Protein AF-A0A1F9WXI6-F1 (afdb_monomer_lite)

Foldseek 3Di:
DDDDDDDALVRLLVLLCVCVVPPDDLVVSCVVSVHDSVVNVVSNVCVCLCVSVHDHVDPVSVVVVVVVVVVVVVVVVVVVVVVVVVVVVVVVVVVVVVVVVVVVVVVVVVVVPPDD

pLDDT: mean 89.33, std 9.94, range [46.09, 98.62]

Secondary structure (DSSP, 8-state):
---PPP--HHHHHHHHHHHHSSSS-HHHHHHHTT--HHHHHHHHHHHHTTTTSS---SHHHHHHHHHHHHHHHHHHHHHHHHHHHHHHHHHHHHHHHHHHHHHHHHHHHHHHT---

Radius of gyration: 31.79 Å; chains: 1; bounding box: 63×32×96 Å

Sequence (116 aa):
MGLYRKFSKEQKQEAATEALSGQTSKTAVARKYGISYSLLLKWIEAYEHGRLNNEPTTEAGFHDKIEKLERMVGRQAMEIEFLKKTIEYKRELAKKKESLSKSTSCLLKLRAGGAN

Structure (mmCIF, N/CA/C/O backbone):
data_AF-A0A1F9WXI6-F1
#
_entry.id   AF-A0A1F9WXI6-F1
#
loop_
_atom_site.group_PDB
_atom_site.id
_atom_site.type_symbol
_atom_site.label_atom_id
_atom_site.label_alt_id
_atom_site.label_comp_id
_atom_site.label_asym_id
_atom_site.label_entity_id
_atom_site.label_seq_id
_atom_site.pdbx_PDB_ins_code
_atom_site.Cartn_x
_atom_site.Cartn_y
_atom_site.Cartn_z
_atom_site.occupancy
_atom_site.B_iso_or_equiv
_atom_site.auth_seq_id
_atom_site.auth_comp_id
_atom_site.auth_asym_id
_atom_site.auth_atom_id
_atom_site.pdbx_PDB_model_num
ATOM 1 N N . MET A 1 1 ? -28.552 21.185 3.465 1.00 46.09 1 MET A N 1
ATOM 2 C CA . MET A 1 1 ? -27.341 20.407 3.118 1.00 46.09 1 MET A CA 1
ATOM 3 C C . MET A 1 1 ? -26.526 20.205 4.388 1.00 46.09 1 MET A C 1
ATOM 5 O O . MET A 1 1 ? -25.979 21.175 4.890 1.00 46.09 1 MET A O 1
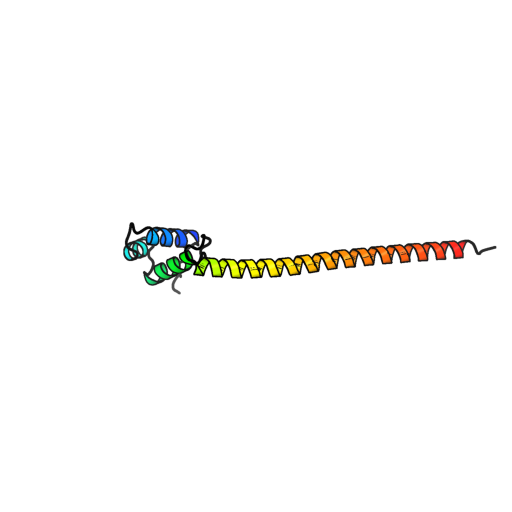ATOM 9 N N . GLY A 1 2 ? -26.519 19.001 4.967 1.00 64.06 2 GLY A N 1
ATOM 10 C CA . GLY A 1 2 ? -25.719 18.718 6.165 1.00 64.06 2 GLY A CA 1
ATOM 11 C C . GLY A 1 2 ? -24.225 18.675 5.831 1.00 64.06 2 GLY A C 1
ATOM 12 O O . GLY A 1 2 ? -23.832 18.030 4.861 1.00 64.06 2 GLY A O 1
ATOM 13 N N . LEU A 1 3 ? -23.397 19.369 6.614 1.00 70.44 3 LEU A N 1
ATOM 14 C CA . LEU A 1 3 ? -21.941 19.357 6.464 1.00 70.44 3 LEU A CA 1
ATOM 15 C C . LEU A 1 3 ? -21.392 18.006 6.939 1.00 7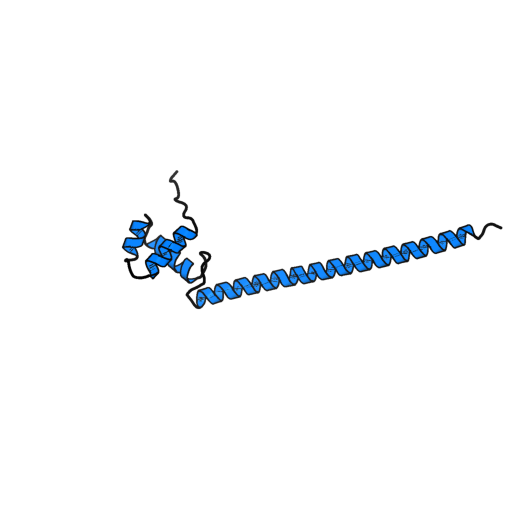0.44 3 LEU A C 1
ATOM 17 O O . LEU A 1 3 ? -21.441 17.685 8.125 1.00 70.44 3 LEU A O 1
ATOM 21 N N . TYR A 1 4 ? -20.862 17.205 6.015 1.00 73.06 4 TYR A N 1
ATOM 22 C CA . TYR A 1 4 ? -20.153 15.981 6.373 1.00 73.06 4 TYR A CA 1
ATOM 23 C C . TYR A 1 4 ? -18.791 16.334 6.976 1.00 73.06 4 TYR A C 1
ATOM 25 O O . TYR A 1 4 ? -17.955 16.970 6.326 1.00 73.06 4 TYR A O 1
ATOM 33 N N . ARG A 1 5 ? -18.552 15.913 8.221 1.00 80.56 5 ARG A N 1
ATOM 34 C CA . ARG A 1 5 ? -17.272 16.128 8.901 1.00 80.56 5 ARG A CA 1
ATOM 35 C C . ARG A 1 5 ? -16.196 15.259 8.249 1.00 80.56 5 ARG A C 1
ATOM 37 O O . ARG A 1 5 ? -16.275 14.032 8.275 1.00 80.56 5 ARG A O 1
ATOM 44 N N . LYS A 1 6 ? -15.187 15.896 7.654 1.00 85.31 6 LYS A N 1
ATOM 45 C CA . LYS A 1 6 ? -14.010 15.206 7.118 1.00 85.31 6 LYS A CA 1
ATOM 46 C C . LYS A 1 6 ? -12.989 15.010 8.236 1.00 85.31 6 LYS A C 1
ATOM 48 O O . LYS A 1 6 ? -12.701 15.944 8.974 1.00 85.31 6 LYS A O 1
ATOM 53 N N . PHE A 1 7 ? -12.445 13.802 8.321 1.00 87.31 7 PHE A N 1
ATOM 54 C CA . PHE A 1 7 ? -11.362 13.450 9.238 1.00 87.31 7 PHE A CA 1
ATOM 55 C C . PHE A 1 7 ? -10.104 13.148 8.435 1.00 87.31 7 PHE A C 1
ATOM 57 O O . PHE A 1 7 ? -10.184 12.440 7.418 1.00 87.31 7 PHE A O 1
ATOM 64 N N . SER A 1 8 ? -8.967 13.672 8.892 1.00 89.94 8 SER A N 1
ATOM 65 C CA . SER A 1 8 ? -7.663 13.359 8.307 1.00 89.94 8 SER A CA 1
ATOM 66 C C . SER A 1 8 ? -7.294 11.896 8.580 1.00 89.94 8 SER A C 1
ATOM 68 O O . SER A 1 8 ? -7.944 11.218 9.379 1.00 89.94 8 SER A O 1
ATOM 70 N N . LYS A 1 9 ? -6.289 11.359 7.884 1.00 88.12 9 LYS A N 1
ATOM 71 C CA . LYS A 1 9 ? -5.876 9.966 8.116 1.00 88.12 9 LYS A CA 1
ATOM 72 C C . LYS A 1 9 ? -5.228 9.806 9.489 1.00 88.12 9 LYS A C 1
ATOM 74 O O . LYS A 1 9 ? -5.496 8.824 10.167 1.00 88.12 9 LYS A O 1
ATOM 79 N N . GLU A 1 10 ? -4.467 10.806 9.904 1.00 89.88 10 GLU A N 1
ATOM 80 C CA . GLU A 1 10 ? -3.755 10.878 11.178 1.00 89.88 10 GLU A CA 1
ATOM 81 C C . GLU A 1 10 ? -4.753 10.866 12.342 1.00 89.88 10 GLU A C 1
ATOM 83 O O . GLU A 1 10 ? -4.617 10.068 13.261 1.00 89.88 10 GLU A O 1
ATOM 88 N N . GLN A 1 11 ? -5.838 11.646 12.245 1.00 90.56 11 GLN A N 1
ATOM 89 C CA . GLN A 1 11 ? -6.916 11.647 13.244 1.00 90.56 11 GLN A CA 1
ATOM 90 C C . GLN A 1 11 ? -7.593 10.279 13.386 1.00 90.56 11 GLN A C 1
ATOM 92 O O . GLN A 1 11 ? -7.975 9.877 14.483 1.00 90.56 11 GLN A O 1
ATOM 97 N N . LYS A 1 12 ? -7.758 9.554 12.274 1.00 92.62 12 LYS A N 1
ATOM 98 C CA . LYS A 1 12 ? -8.339 8.205 12.293 1.00 92.62 12 LYS A CA 1
ATOM 99 C C . LYS A 1 12 ? -7.390 7.197 12.929 1.00 92.62 12 LYS A C 1
ATOM 101 O O . LYS A 1 12 ? -7.853 6.328 13.658 1.00 92.62 12 LYS A O 1
ATOM 106 N N . GLN A 1 13 ? -6.091 7.312 12.640 1.00 92.31 13 GLN A N 1
ATOM 107 C CA . GLN A 1 13 ? -5.062 6.482 13.259 1.00 92.31 13 GLN A CA 1
ATOM 108 C C . GLN A 1 13 ? -5.019 6.715 14.766 1.00 92.31 13 GLN A C 1
ATOM 110 O O . GLN A 1 13 ? -5.120 5.755 15.512 1.00 92.31 13 GLN A O 1
ATOM 115 N N . GLU A 1 14 ? -4.942 7.970 15.209 1.00 92.25 14 GLU A N 1
ATOM 116 C CA . GLU A 1 14 ? -4.875 8.317 16.631 1.00 92.25 14 GLU A CA 1
ATOM 117 C C . GLU A 1 14 ? -6.078 7.757 17.404 1.00 92.25 14 GLU A C 1
ATOM 119 O O . GLU A 1 14 ? -5.902 7.068 18.408 1.00 92.25 14 GLU A O 1
ATOM 124 N N . ALA A 1 15 ? -7.294 7.947 16.877 1.00 92.94 15 ALA A N 1
ATOM 125 C CA . ALA A 1 15 ? -8.509 7.410 17.484 1.00 92.94 15 ALA A CA 1
ATOM 126 C C . ALA A 1 15 ? -8.517 5.870 17.544 1.00 92.94 15 ALA A C 1
ATOM 128 O O . ALA A 1 15 ? -8.969 5.295 18.535 1.00 92.94 15 ALA A O 1
ATOM 129 N N . ALA A 1 16 ? -8.026 5.190 16.502 1.00 92.75 16 ALA A N 1
ATOM 130 C CA . ALA A 1 16 ? -7.928 3.731 16.483 1.00 92.75 16 ALA A CA 1
ATOM 131 C C . ALA A 1 16 ? -6.869 3.218 17.472 1.00 92.75 16 ALA A C 1
ATOM 133 O O . ALA A 1 16 ? -7.148 2.288 18.225 1.00 92.75 16 ALA A O 1
ATOM 134 N N . THR A 1 17 ? -5.697 3.852 17.530 1.00 92.38 17 THR A N 1
ATOM 135 C CA . THR A 1 17 ? -4.619 3.502 18.462 1.00 92.38 17 THR A CA 1
ATOM 136 C C . THR A 1 17 ? -5.050 3.701 19.911 1.00 92.38 17 THR A C 1
ATOM 138 O O . THR A 1 17 ? -4.846 2.813 20.735 1.00 92.38 17 THR A O 1
ATOM 141 N N . GLU A 1 18 ? -5.707 4.820 20.235 1.00 93.19 18 GLU A N 1
ATOM 142 C CA . GLU A 1 18 ? -6.245 5.061 21.579 1.00 93.19 18 GLU A CA 1
ATOM 143 C C . GLU A 1 18 ? -7.288 3.999 21.950 1.00 93.19 18 GLU A C 1
ATOM 145 O O . GLU A 1 18 ? -7.227 3.428 23.039 1.00 93.19 18 GLU A O 1
ATOM 150 N N . ALA A 1 19 ? -8.189 3.658 21.025 1.00 92.25 19 ALA A N 1
ATOM 151 C CA . ALA A 1 19 ? -9.190 2.616 21.236 1.00 92.25 19 ALA A CA 1
ATOM 152 C C . ALA A 1 19 ? -8.596 1.204 21.400 1.00 92.25 19 ALA A C 1
ATOM 154 O O . ALA A 1 19 ? -9.175 0.382 22.114 1.00 92.25 19 ALA A O 1
ATOM 155 N N . LEU A 1 20 ? -7.469 0.915 20.744 1.00 90.38 20 LEU A N 1
ATOM 156 C CA . LEU A 1 20 ? -6.742 -0.355 20.839 1.00 90.38 20 LEU A CA 1
ATOM 157 C C . LEU A 1 20 ? -5.817 -0.425 22.062 1.00 90.38 20 LEU A C 1
ATOM 159 O O . LEU A 1 20 ? -5.553 -1.518 22.551 1.00 90.38 20 LEU A O 1
ATOM 163 N N . SER A 1 21 ? -5.380 0.719 22.600 1.00 89.69 21 SER A N 1
ATOM 164 C CA . SER A 1 21 ? -4.524 0.787 23.795 1.00 89.69 21 SER A CA 1
ATOM 165 C C . SER A 1 21 ? -5.167 0.175 25.047 1.00 89.69 21 SER A C 1
ATOM 167 O O . SER A 1 21 ? -4.469 -0.144 26.006 1.00 89.69 21 SER A O 1
ATOM 169 N N . GLY A 1 22 ? -6.500 0.051 25.067 1.00 86.00 22 GLY A N 1
ATOM 170 C CA . GLY A 1 22 ? -7.272 -0.490 26.188 1.00 86.00 22 GLY A CA 1
ATOM 171 C C . GLY A 1 22 ? -7.378 0.435 27.407 1.00 86.00 22 GLY A C 1
ATOM 172 O O . GLY A 1 22 ? -8.096 0.105 28.346 1.00 86.00 22 GLY A O 1
ATOM 173 N N . GLN A 1 23 ? -6.718 1.599 27.396 1.00 86.38 23 GLN A N 1
ATOM 174 C CA . GLN A 1 23 ? -6.715 2.549 28.518 1.00 86.38 23 GLN A CA 1
ATOM 175 C C . GLN A 1 23 ? -8.064 3.255 28.699 1.00 86.38 23 GLN A C 1
ATOM 177 O O . GLN A 1 23 ? -8.450 3.613 29.810 1.00 86.38 23 GLN A O 1
ATOM 182 N N . THR A 1 24 ? -8.800 3.451 27.606 1.00 87.19 24 THR A N 1
ATOM 183 C CA . THR A 1 24 ? -10.138 4.041 27.600 1.00 87.19 24 THR A CA 1
ATOM 184 C C . THR A 1 24 ? -11.100 3.141 26.834 1.00 87.19 24 THR A C 1
ATOM 186 O O . THR A 1 24 ? -10.738 2.464 25.872 1.00 87.19 24 THR A O 1
ATOM 189 N N . SER A 1 25 ? -12.366 3.100 27.264 1.00 92.75 25 SER A N 1
ATOM 190 C CA . SER A 1 25 ? -13.367 2.311 26.543 1.00 92.75 25 SER A CA 1
ATOM 191 C C . SER A 1 25 ? -13.593 2.884 25.141 1.00 92.75 25 SER A C 1
ATOM 193 O O . SER A 1 25 ? -13.646 4.100 24.952 1.00 92.75 25 SER A O 1
ATOM 195 N N . LYS A 1 26 ? -13.829 2.013 24.157 1.00 92.12 26 LYS A N 1
ATOM 196 C CA . LYS A 1 26 ? -14.151 2.406 22.772 1.00 92.12 26 LYS A CA 1
ATOM 197 C C . LYS A 1 26 ? -15.313 3.415 22.705 1.00 92.12 26 LYS A C 1
ATOM 199 O O . LYS A 1 26 ? -15.308 4.331 21.889 1.00 92.12 26 LYS A O 1
ATOM 204 N N . THR A 1 27 ? -16.290 3.312 23.607 1.00 93.06 27 THR A N 1
ATOM 205 C CA . THR A 1 27 ? -17.397 4.278 23.724 1.00 93.06 27 THR A CA 1
ATOM 206 C C . THR A 1 27 ? -16.929 5.657 24.195 1.00 93.06 27 THR A C 1
ATOM 208 O O . THR A 1 27 ? -17.410 6.670 23.687 1.00 93.06 27 THR A O 1
ATOM 211 N N . ALA A 1 28 ? -15.990 5.719 25.143 1.00 93.38 28 ALA A N 1
ATOM 212 C CA . ALA A 1 28 ? -15.394 6.976 25.591 1.00 93.38 28 ALA A CA 1
ATOM 213 C C . ALA A 1 28 ? -14.558 7.624 24.478 1.00 93.38 28 ALA A C 1
ATOM 215 O O . ALA A 1 28 ? -14.702 8.822 24.238 1.00 93.38 28 ALA A O 1
ATOM 216 N N . VAL A 1 29 ? -13.783 6.830 23.734 1.00 94.31 29 VAL A N 1
ATOM 217 C CA . VAL A 1 29 ? -13.028 7.308 22.564 1.00 94.31 29 VAL A CA 1
ATOM 218 C C . VAL A 1 29 ? -13.972 7.878 21.503 1.00 94.31 29 VAL A C 1
ATOM 220 O O . VAL A 1 29 ? -13.783 9.001 21.044 1.00 94.31 29 VAL A O 1
ATOM 223 N N . ALA A 1 30 ? -15.058 7.175 21.168 1.00 93.62 30 ALA A N 1
ATOM 224 C CA . ALA A 1 30 ? -16.038 7.672 20.201 1.00 93.62 30 ALA A CA 1
ATOM 225 C C . ALA A 1 30 ? -16.622 9.039 20.614 1.00 93.62 30 ALA A C 1
ATOM 227 O O . ALA A 1 30 ? -16.729 9.947 19.789 1.00 93.62 30 ALA A O 1
ATOM 228 N N . ARG A 1 31 ? -16.921 9.224 21.909 1.00 93.50 31 ARG A N 1
ATOM 229 C CA . ARG A 1 31 ? -17.389 10.508 22.457 1.00 93.50 31 ARG A CA 1
ATOM 230 C C . ARG A 1 31 ? -16.318 11.597 22.393 1.00 93.50 31 ARG A C 1
ATOM 232 O O . ARG A 1 31 ? -16.636 12.704 21.970 1.00 93.50 31 ARG A O 1
ATOM 239 N N . LYS A 1 32 ? -15.067 11.283 22.750 1.00 92.44 32 LYS A N 1
ATOM 240 C CA . LYS A 1 32 ? -13.921 12.210 22.702 1.00 92.44 32 LYS A CA 1
ATOM 241 C C . LYS A 1 32 ? -13.720 12.793 21.301 1.00 92.44 32 LYS A C 1
ATOM 243 O O . LYS A 1 32 ? -13.535 13.996 21.155 1.00 92.44 32 LYS A O 1
ATOM 248 N N . TYR A 1 33 ? -13.826 11.954 20.272 1.00 90.75 33 TYR A N 1
ATOM 249 C CA . TYR A 1 33 ? -13.679 12.370 18.874 1.00 90.75 33 TYR A CA 1
ATOM 250 C C . TYR A 1 33 ? -14.982 12.888 18.238 1.00 90.75 33 TYR A C 1
ATOM 252 O O . TYR A 1 33 ? -14.970 13.338 17.089 1.00 90.75 33 TYR A O 1
ATOM 260 N N . GLY A 1 34 ? -16.108 12.854 18.961 1.00 91.00 34 GLY A N 1
ATOM 261 C CA . GLY A 1 34 ? -17.413 13.285 18.457 1.00 91.00 34 GLY A CA 1
ATOM 262 C C . GLY A 1 34 ? -17.918 12.439 17.285 1.00 91.00 34 GLY A C 1
ATOM 263 O O . GLY A 1 34 ? -18.531 12.970 16.358 1.00 91.00 34 GLY A O 1
ATOM 264 N N . ILE A 1 35 ? -17.619 11.139 17.296 1.00 93.56 35 ILE A N 1
ATOM 265 C CA . ILE A 1 35 ? -17.973 10.183 16.243 1.00 93.56 35 ILE A CA 1
ATOM 266 C C . ILE A 1 35 ? -18.914 9.097 16.761 1.00 93.56 35 ILE A C 1
ATOM 268 O O . ILE A 1 35 ? -19.018 8.846 17.961 1.00 93.56 35 ILE A O 1
ATOM 272 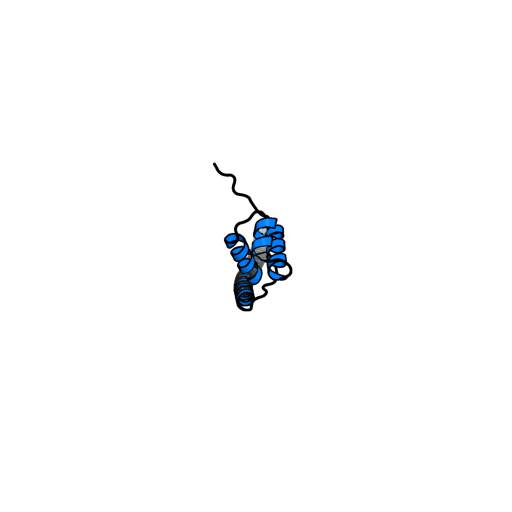N N . SER A 1 36 ? -19.598 8.413 15.843 1.00 93.06 36 SER A N 1
ATOM 273 C CA . SER A 1 36 ? -20.377 7.234 16.211 1.00 93.06 36 SER A CA 1
ATOM 274 C C . SER A 1 36 ? -19.457 6.063 16.563 1.00 93.06 36 SER A C 1
ATOM 276 O O . SER A 1 36 ? -18.388 5.881 15.978 1.00 93.06 36 SER A O 1
ATOM 278 N N . TYR A 1 37 ? -19.919 5.209 17.475 1.00 93.62 37 TYR A N 1
ATOM 279 C CA . TYR A 1 37 ? -19.224 3.973 17.837 1.00 93.62 37 TYR A CA 1
ATOM 280 C C . TYR A 1 37 ? -18.969 3.069 16.620 1.00 93.62 37 TYR A C 1
ATOM 282 O O . TYR A 1 37 ? -17.879 2.535 16.443 1.00 93.62 37 TYR A O 1
ATOM 290 N N . SER A 1 38 ? -19.954 2.962 15.725 1.00 94.62 38 SER A N 1
ATOM 291 C CA . SER A 1 38 ? -19.834 2.202 14.479 1.00 94.62 38 SER A CA 1
ATOM 292 C C . SER A 1 38 ? -18.756 2.751 13.541 1.00 94.62 38 SER A C 1
ATOM 294 O O . SER A 1 38 ? -18.101 1.975 12.848 1.00 94.62 38 SER A O 1
ATOM 296 N N . LEU A 1 39 ? -18.550 4.072 13.510 1.00 94.06 39 LEU A N 1
ATOM 297 C CA . LEU A 1 39 ? -17.489 4.685 12.715 1.00 94.06 39 LEU A CA 1
ATOM 298 C C . LEU A 1 39 ? -16.113 4.381 13.312 1.00 94.06 39 LEU A C 1
ATOM 300 O O . LEU A 1 39 ? -15.197 4.063 12.560 1.00 94.06 39 LEU A O 1
ATOM 304 N N . LEU A 1 40 ? -15.995 4.416 14.643 1.00 94.81 40 LEU A N 1
ATOM 305 C CA . LEU A 1 40 ? -14.766 4.038 15.339 1.00 94.81 40 LEU A CA 1
ATOM 306 C C . LEU A 1 40 ? -14.389 2.576 15.062 1.00 94.81 40 LEU A C 1
ATOM 308 O O . LEU A 1 40 ? -13.240 2.310 14.732 1.00 94.81 40 LEU A O 1
ATOM 312 N N . LEU A 1 41 ? -15.344 1.640 15.120 1.00 94.81 41 LEU A N 1
ATOM 313 C CA . LEU A 1 41 ? -15.079 0.231 14.799 1.00 94.81 41 LEU A CA 1
ATOM 314 C C . LEU A 1 41 ? -14.536 0.048 13.377 1.00 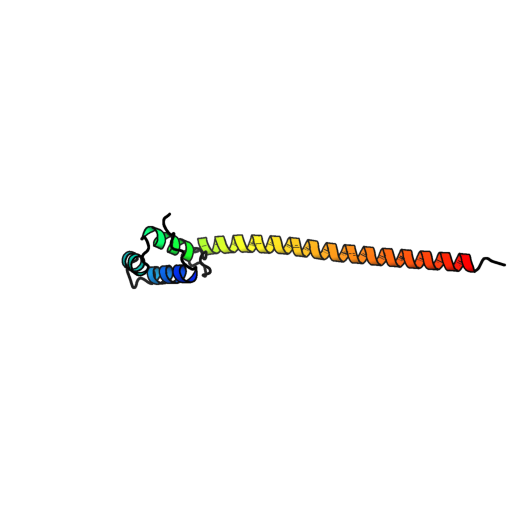94.81 41 LEU A C 1
ATOM 316 O O . LEU A 1 41 ? -13.559 -0.665 13.185 1.00 94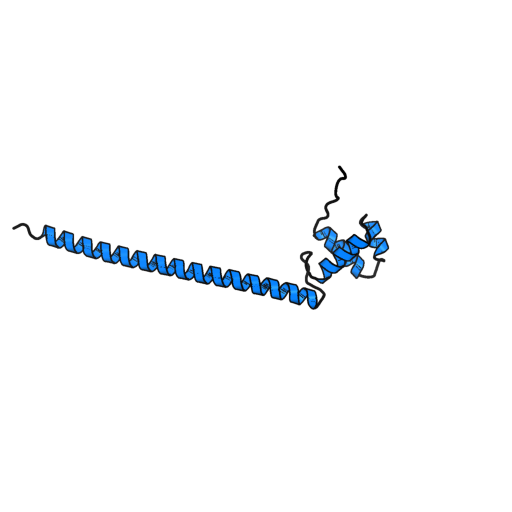.81 41 LEU A O 1
ATOM 320 N N . LYS A 1 42 ? -15.106 0.755 12.394 1.00 94.75 42 LYS A N 1
ATOM 321 C CA . LYS A 1 42 ? -14.597 0.739 11.012 1.00 94.75 42 LYS A CA 1
ATOM 322 C C . LYS A 1 42 ? -13.178 1.291 10.904 1.00 94.75 42 LYS A C 1
ATOM 324 O O . LYS A 1 42 ? -12.419 0.866 10.040 1.00 94.75 42 LYS A O 1
ATOM 329 N N . TRP A 1 43 ? -12.824 2.282 11.722 1.00 95.12 43 TRP A N 1
ATOM 330 C CA . TRP A 1 43 ? -11.463 2.819 11.737 1.00 95.12 43 TRP A CA 1
ATOM 331 C C . TRP A 1 43 ? -10.482 1.860 12.397 1.00 95.12 43 TRP A C 1
ATOM 333 O O . TRP A 1 43 ? -9.365 1.759 11.907 1.00 95.12 43 TRP A O 1
ATOM 343 N N . ILE A 1 44 ? -10.901 1.133 13.434 1.00 93.25 44 ILE A N 1
ATOM 344 C CA . ILE A 1 44 ? -10.101 0.070 14.055 1.00 93.25 44 ILE A CA 1
ATOM 345 C C . ILE A 1 44 ? -9.839 -1.053 13.049 1.00 93.25 44 ILE A C 1
ATOM 347 O O . ILE A 1 44 ? -8.688 -1.393 12.816 1.00 93.25 44 ILE A O 1
ATOM 351 N N . GLU A 1 45 ? -10.869 -1.547 12.363 1.00 92.94 45 GLU A N 1
ATOM 352 C CA . GLU A 1 45 ? -10.715 -2.568 11.317 1.00 92.94 45 GLU A CA 1
ATOM 353 C C . GLU A 1 45 ? -9.796 -2.070 10.185 1.00 92.94 45 GLU A C 1
ATOM 355 O O . GLU A 1 45 ? -8.845 -2.732 9.771 1.00 92.94 45 GLU A O 1
ATOM 360 N N . ALA A 1 46 ? -10.007 -0.838 9.709 1.00 90.69 46 ALA A N 1
ATOM 361 C CA . ALA A 1 46 ? -9.126 -0.235 8.712 1.00 90.69 46 ALA A CA 1
ATOM 362 C C . ALA A 1 46 ? -7.687 -0.056 9.224 1.00 90.69 46 ALA A C 1
ATOM 364 O O . ALA A 1 46 ? -6.747 -0.106 8.426 1.00 90.69 46 ALA A O 1
ATOM 365 N N . TYR A 1 47 ? -7.511 0.174 10.527 1.00 92.50 47 TYR A N 1
ATOM 366 C CA . TYR A 1 47 ? -6.207 0.252 11.162 1.00 92.50 47 TYR A CA 1
ATOM 367 C C . TYR A 1 47 ? -5.529 -1.118 11.152 1.00 92.50 47 TYR A C 1
ATOM 369 O O . TYR A 1 47 ? -4.437 -1.228 10.618 1.00 92.50 47 TYR A O 1
ATOM 377 N N . GLU A 1 48 ? -6.204 -2.161 11.628 1.00 88.81 48 GLU A N 1
ATOM 378 C CA . GLU A 1 48 ? -5.706 -3.540 11.694 1.00 88.81 48 GLU A CA 1
ATOM 379 C C . GLU A 1 48 ? -5.274 -4.099 10.327 1.00 88.81 48 GLU A C 1
ATOM 381 O O . GLU A 1 48 ? -4.322 -4.881 10.251 1.00 88.81 48 GLU A O 1
ATOM 386 N N . HIS A 1 49 ? -5.926 -3.655 9.245 1.00 87.50 49 HIS A N 1
ATOM 387 C CA . HIS A 1 49 ? -5.581 -3.981 7.856 1.00 87.50 49 HIS A CA 1
ATOM 388 C C . HIS A 1 49 ? -4.521 -3.053 7.218 1.00 87.50 49 HIS A C 1
ATOM 390 O O . HIS A 1 49 ? -4.267 -3.137 6.016 1.00 87.50 49 HIS A O 1
ATOM 396 N N . GLY A 1 50 ? -3.932 -2.107 7.957 1.00 88.38 50 GLY A N 1
ATOM 397 C CA . GLY A 1 50 ? -2.934 -1.170 7.419 1.00 88.38 50 GLY A CA 1
ATOM 398 C C . GLY A 1 50 ? -3.485 -0.131 6.431 1.00 88.38 50 GLY A C 1
ATOM 399 O O . GLY A 1 50 ? -2.730 0.569 5.752 1.00 88.38 50 GLY A O 1
ATOM 400 N N . ARG A 1 51 ? -4.812 0.018 6.323 1.00 88.31 51 ARG A N 1
ATOM 401 C CA . ARG A 1 51 ? -5.470 0.899 5.333 1.00 88.31 51 ARG A CA 1
ATOM 402 C C . ARG A 1 51 ? -5.426 2.377 5.713 1.00 88.31 51 ARG A C 1
ATOM 404 O O . ARG A 1 51 ? -5.760 3.234 4.892 1.00 88.31 51 ARG A O 1
ATOM 411 N N . LEU A 1 52 ? -4.990 2.695 6.930 1.00 87.44 52 LEU A N 1
ATOM 412 C CA . LEU A 1 52 ? -4.826 4.067 7.406 1.00 87.44 52 LEU A CA 1
ATOM 413 C C . LEU A 1 52 ? -3.393 4.599 7.263 1.00 87.44 52 LEU A C 1
ATOM 415 O O . LEU A 1 52 ? -3.095 5.588 7.906 1.00 87.44 52 LEU A O 1
ATOM 419 N N . ASN A 1 53 ? -2.530 4.018 6.418 1.00 84.62 53 ASN A N 1
ATOM 420 C CA . ASN A 1 53 ? -1.082 4.312 6.341 1.00 84.62 53 ASN A CA 1
ATOM 421 C C . ASN A 1 53 ? -0.290 3.856 7.589 1.00 84.62 53 ASN A C 1
ATOM 423 O O . ASN A 1 53 ? 0.716 4.468 7.936 1.00 84.62 53 ASN A O 1
ATOM 427 N N . ASN A 1 54 ? -0.759 2.823 8.284 1.00 86.75 54 ASN A N 1
ATOM 428 C CA . ASN A 1 54 ? -0.021 2.182 9.374 1.00 86.75 54 ASN A CA 1
ATOM 429 C C . ASN A 1 54 ? 0.466 0.792 8.924 1.00 86.75 54 ASN A C 1
ATOM 431 O O . ASN A 1 54 ? 0.117 0.328 7.832 1.00 86.75 54 ASN A O 1
ATOM 435 N N . GLU A 1 55 ? 1.277 0.138 9.752 1.00 86.38 55 GLU A N 1
ATOM 436 C CA . GLU A 1 55 ? 1.603 -1.269 9.536 1.00 86.38 55 GLU A CA 1
ATOM 437 C C . GLU A 1 55 ? 0.431 -2.167 9.944 1.00 86.38 55 GLU A C 1
ATOM 439 O O . GLU A 1 55 ? -0.058 -2.031 11.069 1.00 86.38 55 GLU A O 1
ATOM 444 N N . PRO A 1 56 ? -0.006 -3.093 9.064 1.00 88.88 56 PRO A N 1
ATOM 445 C CA . PRO A 1 56 ? -1.026 -4.062 9.426 1.00 88.88 56 PRO A CA 1
ATOM 446 C C . PRO A 1 56 ? -0.669 -4.753 10.737 1.00 88.88 56 PRO A C 1
ATOM 448 O O . PRO A 1 56 ? 0.479 -5.116 10.965 1.00 88.88 56 PRO A O 1
ATOM 451 N N . THR A 1 57 ? -1.658 -4.925 11.602 1.00 87.62 57 THR A N 1
ATOM 452 C CA . THR A 1 57 ? -1.470 -5.622 12.882 1.00 87.62 57 THR A CA 1
ATOM 453 C C . THR A 1 57 ? -1.951 -7.072 12.795 1.00 87.62 57 THR A C 1
ATOM 455 O O . THR A 1 57 ? -1.590 -7.902 13.621 1.00 87.62 57 THR A O 1
ATOM 458 N N . THR A 1 58 ? -2.751 -7.393 11.775 1.00 89.00 58 THR A N 1
ATOM 459 C CA . THR A 1 58 ? -3.352 -8.715 11.568 1.00 89.00 58 THR A CA 1
ATOM 460 C C . THR A 1 58 ? -2.707 -9.451 10.400 1.00 89.00 58 THR A C 1
ATOM 462 O O . THR A 1 58 ? -2.301 -8.832 9.414 1.00 89.00 58 THR A O 1
ATOM 465 N N . GLU A 1 59 ? -2.683 -10.785 10.468 1.00 89.38 59 GLU A N 1
ATOM 466 C CA . GLU A 1 59 ? -2.219 -11.643 9.367 1.00 89.38 59 GLU A CA 1
ATOM 467 C C . GLU A 1 59 ? -2.979 -11.356 8.064 1.00 89.38 59 GLU A C 1
ATOM 469 O O . GLU A 1 59 ? -2.367 -11.173 7.014 1.00 89.38 59 GLU A O 1
ATOM 474 N N . ALA A 1 60 ? -4.307 -11.211 8.136 1.00 85.75 60 ALA A N 1
ATOM 475 C CA . ALA A 1 60 ? -5.137 -10.844 6.988 1.00 85.75 60 ALA A CA 1
ATOM 476 C C . ALA A 1 60 ? -4.719 -9.494 6.372 1.00 85.75 60 ALA A C 1
ATOM 478 O O . ALA A 1 60 ? -4.626 -9.362 5.153 1.00 85.75 60 ALA A O 1
ATOM 479 N N . GLY A 1 61 ? -4.400 -8.498 7.202 1.00 87.38 61 GLY A N 1
ATOM 480 C CA . GLY A 1 61 ? -3.875 -7.217 6.739 1.00 87.38 61 GLY A CA 1
ATOM 481 C C . GLY A 1 61 ? -2.498 -7.322 6.072 1.00 87.38 61 GLY A C 1
ATOM 482 O O . GLY A 1 61 ? -2.228 -6.619 5.094 1.00 87.38 61 GLY A O 1
ATOM 483 N N . PHE A 1 62 ? -1.627 -8.213 6.554 1.00 90.50 62 PHE A N 1
ATOM 484 C CA . PHE A 1 62 ? -0.358 -8.503 5.883 1.00 90.50 62 PHE A CA 1
ATOM 485 C C . PHE A 1 62 ? -0.573 -9.169 4.524 1.00 90.50 62 PHE A C 1
ATOM 487 O O . PHE A 1 62 ? 0.065 -8.754 3.558 1.00 90.50 62 PHE A O 1
ATOM 494 N N . HIS A 1 63 ? -1.502 -10.122 4.416 1.00 91.19 63 HIS A N 1
ATOM 495 C CA . HIS A 1 63 ? -1.873 -10.730 3.137 1.00 91.19 63 HIS A CA 1
ATOM 496 C C . HIS A 1 63 ? -2.388 -9.694 2.128 1.00 91.19 63 HIS A C 1
ATOM 498 O O . HIS A 1 63 ? -1.890 -9.654 1.002 1.00 91.19 63 HIS A O 1
ATOM 504 N N . ASP A 1 64 ? -3.288 -8.792 2.540 1.00 89.81 64 ASP A N 1
ATOM 505 C CA . ASP A 1 64 ? -3.766 -7.678 1.702 1.00 89.81 64 ASP A CA 1
ATOM 506 C C . ASP A 1 64 ? -2.592 -6.813 1.190 1.00 89.81 64 ASP A C 1
ATOM 508 O O . ASP A 1 64 ? -2.544 -6.399 0.024 1.00 89.81 64 ASP A O 1
ATOM 512 N N . LYS A 1 65 ? -1.623 -6.514 2.069 1.00 90.88 65 LYS A N 1
ATOM 513 C CA . LYS A 1 65 ? -0.436 -5.717 1.724 1.00 90.88 65 LYS A CA 1
ATOM 514 C C . LYS A 1 65 ? 0.470 -6.461 0.742 1.00 90.88 65 LYS A C 1
ATOM 516 O O . LYS A 1 65 ? 0.932 -5.839 -0.214 1.00 90.88 65 LYS A O 1
ATOM 521 N N . ILE A 1 66 ? 0.701 -7.756 0.957 1.00 95.62 66 ILE A N 1
ATOM 522 C CA . ILE A 1 66 ? 1.502 -8.616 0.076 1.00 95.62 66 ILE A CA 1
ATOM 523 C C . ILE A 1 66 ? 0.876 -8.658 -1.317 1.00 95.62 66 ILE A C 1
ATOM 525 O O . ILE A 1 66 ? 1.536 -8.273 -2.276 1.00 95.62 66 ILE A O 1
ATOM 529 N N . GLU A 1 67 ? -0.413 -8.982 -1.426 1.00 96.38 67 GLU A N 1
ATOM 530 C CA . GLU A 1 67 ? -1.117 -9.073 -2.711 1.00 96.38 67 GLU A CA 1
ATOM 531 C C . GLU A 1 67 ? -1.050 -7.742 -3.487 1.00 96.38 67 GLU A C 1
ATOM 533 O O . GLU A 1 67 ? -0.830 -7.689 -4.704 1.00 96.38 67 GLU A O 1
ATOM 538 N N . LYS A 1 68 ? -1.202 -6.614 -2.781 1.00 94.88 68 LYS A N 1
ATOM 539 C CA . LYS A 1 68 ? -1.056 -5.284 -3.380 1.00 94.88 68 LYS A CA 1
ATOM 540 C C . LYS A 1 68 ? 0.365 -5.036 -3.884 1.00 94.88 68 LYS A C 1
ATOM 542 O O . LYS A 1 68 ? 0.523 -4.492 -4.981 1.00 94.88 68 LYS A O 1
ATOM 547 N N . LEU A 1 69 ? 1.375 -5.379 -3.087 1.00 96.88 69 LEU A N 1
ATOM 548 C CA . LEU A 1 69 ? 2.778 -5.198 -3.453 1.00 96.88 69 LEU A CA 1
ATOM 549 C C . LEU A 1 69 ? 3.155 -6.086 -4.639 1.00 96.88 69 LEU A C 1
ATOM 551 O O . LEU A 1 69 ? 3.738 -5.579 -5.591 1.00 96.88 69 LEU A O 1
ATOM 555 N N . GLU A 1 70 ? 2.739 -7.347 -4.652 1.00 97.75 70 GLU A N 1
ATOM 556 C CA . GLU A 1 70 ? 2.952 -8.272 -5.769 1.00 97.75 70 GLU A CA 1
ATOM 557 C C . GLU A 1 70 ? 2.365 -7.723 -7.075 1.00 97.75 70 GLU A C 1
ATOM 559 O O . GLU A 1 70 ? 3.052 -7.666 -8.097 1.00 97.75 70 GLU A O 1
ATOM 564 N N . ARG A 1 71 ? 1.131 -7.198 -7.042 1.00 98.38 71 ARG A N 1
ATOM 565 C CA . ARG A 1 71 ? 0.527 -6.524 -8.207 1.00 98.38 71 ARG A CA 1
ATOM 566 C C . ARG A 1 71 ? 1.331 -5.310 -8.671 1.00 98.38 71 ARG A C 1
ATOM 568 O O . ARG A 1 71 ? 1.416 -5.050 -9.872 1.00 98.38 71 ARG A O 1
ATOM 575 N N . MET A 1 72 ? 1.861 -4.517 -7.739 1.00 98.25 72 MET A N 1
ATOM 576 C CA . MET A 1 72 ? 2.672 -3.341 -8.069 1.00 98.25 72 MET A CA 1
ATOM 577 C C . MET A 1 72 ? 4.004 -3.739 -8.700 1.00 98.25 72 MET A C 1
ATOM 579 O O . MET A 1 72 ? 4.359 -3.178 -9.735 1.00 98.25 72 MET A O 1
ATOM 583 N N . VAL A 1 73 ? 4.679 -4.739 -8.133 1.00 98.50 73 VAL A N 1
ATOM 584 C CA . VAL A 1 73 ? 5.920 -5.302 -8.673 1.00 98.50 73 VAL A CA 1
ATOM 585 C C . VAL A 1 73 ? 5.688 -5.835 -10.084 1.00 98.50 73 VAL A C 1
ATOM 587 O O . VAL A 1 73 ? 6.450 -5.501 -10.986 1.00 98.50 73 VAL A O 1
ATOM 590 N N . GLY A 1 74 ? 4.592 -6.565 -10.316 1.00 98.38 74 GLY A N 1
ATOM 591 C CA . GLY A 1 74 ? 4.225 -7.042 -11.651 1.00 98.38 74 GLY A CA 1
ATOM 592 C C . GLY A 1 74 ? 4.034 -5.909 -12.667 1.00 98.38 74 GLY A C 1
ATOM 593 O O . GLY A 1 74 ? 4.581 -5.966 -13.767 1.00 98.38 74 GLY A O 1
ATOM 594 N N . ARG A 1 75 ? 3.325 -4.831 -12.297 1.00 98.50 75 ARG A N 1
ATOM 595 C CA . ARG A 1 75 ? 3.165 -3.653 -13.175 1.00 98.50 75 ARG A CA 1
ATOM 596 C C . ARG A 1 75 ? 4.496 -2.978 -13.496 1.00 98.50 75 ARG A C 1
ATOM 598 O O . ARG A 1 75 ? 4.747 -2.651 -14.651 1.00 98.50 75 ARG A O 1
ATOM 605 N N . GLN A 1 76 ? 5.344 -2.783 -12.489 1.00 98.38 76 GLN A N 1
ATOM 606 C CA . GLN A 1 76 ? 6.657 -2.168 -12.681 1.00 98.38 76 GLN A CA 1
ATOM 607 C C . GLN A 1 76 ? 7.574 -3.050 -13.534 1.00 98.38 76 GLN A C 1
ATOM 609 O O . GLN A 1 76 ? 8.301 -2.526 -14.372 1.00 98.38 76 GLN A O 1
ATOM 614 N N . ALA A 1 77 ? 7.514 -4.375 -13.378 1.00 98.56 77 ALA A N 1
ATOM 615 C CA . ALA A 1 77 ? 8.255 -5.310 -14.219 1.00 98.56 77 ALA A CA 1
ATOM 616 C C . ALA A 1 77 ? 7.862 -5.167 -15.698 1.00 98.56 77 ALA A C 1
ATOM 618 O O . ALA A 1 77 ? 8.741 -5.011 -16.545 1.00 98.56 77 ALA A O 1
ATOM 619 N N . MET A 1 78 ? 6.559 -5.106 -15.999 1.00 98.56 78 MET A N 1
ATOM 620 C CA . MET A 1 78 ? 6.070 -4.875 -17.366 1.00 98.56 78 MET A CA 1
ATOM 621 C C . MET A 1 78 ? 6.542 -3.530 -17.935 1.00 98.56 78 MET A C 1
ATOM 623 O O . MET A 1 78 ? 6.961 -3.458 -19.090 1.00 98.56 78 MET A O 1
ATOM 627 N N . GLU A 1 79 ? 6.507 -2.461 -17.136 1.00 98.38 79 GLU A N 1
ATOM 628 C CA . GLU A 1 79 ? 6.993 -1.142 -17.556 1.00 98.38 79 GLU A CA 1
ATOM 629 C C . GLU A 1 79 ? 8.501 -1.162 -17.837 1.00 98.38 79 GLU A C 1
ATOM 631 O O . GLU A 1 79 ? 8.950 -0.658 -18.866 1.00 98.38 79 GLU A O 1
ATOM 636 N N . ILE A 1 80 ? 9.286 -1.817 -16.980 1.00 98.62 80 ILE A N 1
ATOM 637 C CA . ILE A 1 80 ? 10.728 -1.992 -17.178 1.00 98.62 80 ILE A CA 1
ATOM 638 C C . ILE A 1 80 ? 11.012 -2.756 -18.476 1.00 98.62 80 ILE A C 1
ATOM 640 O O . ILE A 1 80 ? 11.869 -2.334 -19.255 1.00 98.62 80 ILE A O 1
ATOM 644 N N . GLU A 1 81 ? 10.317 -3.864 -18.727 1.00 98.62 81 GLU A N 1
ATOM 645 C CA . GLU A 1 81 ? 10.470 -4.644 -19.960 1.00 98.62 81 GLU A CA 1
ATOM 646 C C . GLU A 1 81 ? 10.116 -3.820 -21.202 1.00 98.62 81 GLU A C 1
ATOM 648 O O . GLU A 1 81 ? 10.873 -3.794 -22.178 1.00 98.62 81 GLU A O 1
ATOM 653 N N . PHE A 1 82 ? 9.006 -3.083 -21.148 1.00 98.62 82 PHE A N 1
ATOM 654 C CA . PHE A 1 82 ? 8.582 -2.199 -22.227 1.00 98.62 82 PHE A CA 1
ATOM 655 C C . PHE A 1 82 ? 9.610 -1.096 -22.515 1.00 98.62 82 PHE A C 1
ATOM 657 O O . PHE A 1 82 ? 9.972 -0.855 -23.675 1.00 98.62 82 PHE A O 1
ATOM 664 N N . LEU A 1 83 ? 10.117 -0.437 -21.471 1.00 98.31 83 LEU A N 1
ATOM 665 C CA . LEU A 1 83 ? 11.119 0.619 -21.595 1.00 98.31 83 LEU A CA 1
ATOM 666 C C . LEU A 1 83 ? 12.429 0.078 -22.178 1.00 98.31 83 LEU A C 1
ATOM 668 O O . LEU A 1 83 ? 12.977 0.686 -23.101 1.00 98.31 83 LEU A O 1
ATOM 672 N N . LYS A 1 84 ? 12.898 -1.087 -21.712 1.00 98.44 84 LYS A N 1
ATOM 673 C CA . LYS A 1 84 ? 14.083 -1.764 -22.266 1.00 98.44 84 LYS A CA 1
ATOM 674 C C . LYS A 1 84 ? 13.921 -2.033 -23.763 1.00 98.44 84 LYS A C 1
ATOM 676 O O . LYS A 1 84 ? 14.755 -1.592 -24.554 1.00 98.44 84 LYS A O 1
ATOM 681 N N . LYS A 1 85 ? 12.799 -2.637 -24.164 1.00 98.31 85 LYS A N 1
ATOM 682 C CA . LYS A 1 85 ? 12.500 -2.942 -25.571 1.00 98.31 85 LYS A CA 1
ATOM 683 C C . LYS A 1 85 ? 12.404 -1.684 -26.438 1.00 98.31 85 LYS A C 1
ATOM 685 O O . LYS A 1 85 ? 12.870 -1.667 -27.575 1.00 98.31 85 LYS A O 1
ATOM 690 N N . THR A 1 86 ? 11.846 -0.601 -25.898 1.00 98.44 86 THR A N 1
ATOM 691 C CA . THR A 1 86 ? 11.767 0.695 -26.590 1.00 98.44 86 THR A CA 1
ATOM 692 C C . THR A 1 86 ? 13.153 1.300 -26.823 1.00 98.44 86 THR A C 1
ATOM 694 O O . THR A 1 86 ? 13.425 1.836 -27.900 1.00 98.44 86 THR A O 1
ATOM 697 N N . ILE A 1 87 ? 14.045 1.215 -25.832 1.00 98.12 87 ILE A N 1
ATOM 698 C CA . ILE A 1 87 ? 15.431 1.684 -25.952 1.00 98.12 87 ILE A CA 1
ATOM 699 C C . ILE A 1 87 ? 16.182 0.866 -27.006 1.00 98.12 87 ILE A C 1
ATOM 701 O O . ILE A 1 87 ? 16.857 1.444 -27.858 1.00 98.12 87 ILE A O 1
ATOM 705 N N . GLU A 1 88 ? 16.045 -0.457 -26.980 1.00 97.88 88 GLU A N 1
ATOM 706 C CA . GLU A 1 88 ? 16.645 -1.353 -27.974 1.00 97.88 88 GLU A CA 1
ATOM 707 C C . GLU A 1 88 ? 16.156 -1.030 -29.387 1.00 97.88 88 GLU A C 1
ATOM 709 O O . GLU A 1 88 ? 16.970 -0.807 -30.281 1.00 97.88 88 GLU A O 1
ATOM 714 N N . TYR A 1 89 ? 14.844 -0.876 -29.575 1.00 97.62 89 TYR A N 1
ATOM 715 C CA . TYR A 1 89 ? 14.270 -0.490 -30.861 1.00 97.62 89 TYR A CA 1
ATOM 716 C C . TYR A 1 89 ? 14.840 0.840 -31.379 1.00 97.62 89 TYR A C 1
ATOM 718 O O . TYR A 1 89 ? 15.246 0.941 -32.538 1.00 97.62 89 TYR A O 1
ATOM 726 N N . LYS A 1 90 ? 14.948 1.860 -30.515 1.00 97.81 90 LYS A N 1
ATOM 727 C CA . LYS A 1 90 ? 15.559 3.149 -30.882 1.00 97.81 90 LYS A CA 1
ATOM 728 C C . LYS A 1 90 ? 17.033 3.006 -31.274 1.00 97.81 90 LYS A C 1
ATOM 730 O O . LYS A 1 90 ? 17.468 3.671 -32.215 1.00 97.81 90 LYS A O 1
ATOM 735 N N . ARG A 1 91 ? 17.797 2.145 -30.591 1.00 97.06 91 ARG A N 1
ATOM 736 C CA . ARG A 1 91 ? 19.202 1.859 -30.937 1.00 97.06 91 ARG A CA 1
ATOM 737 C C . ARG A 1 91 ? 19.316 1.210 -32.315 1.00 97.06 91 ARG A C 1
ATOM 739 O O . ARG A 1 91 ? 20.146 1.641 -33.110 1.00 97.06 91 ARG A O 1
ATOM 746 N N . GLU A 1 92 ? 18.465 0.238 -32.626 1.00 96.25 92 GLU A N 1
ATOM 747 C CA . GLU A 1 92 ? 18.464 -0.422 -33.939 1.00 96.25 92 GLU A CA 1
ATOM 748 C C . GLU A 1 92 ? 18.072 0.534 -35.072 1.00 96.25 92 GLU A C 1
ATOM 750 O O . GLU A 1 92 ? 18.708 0.552 -36.130 1.00 96.25 92 GLU A O 1
ATOM 755 N N . LEU A 1 93 ? 17.093 1.412 -34.837 1.00 95.50 93 LEU A N 1
ATOM 756 C CA . LEU A 1 93 ? 16.755 2.470 -35.790 1.00 95.50 93 LEU A CA 1
ATOM 757 C C . LEU A 1 93 ? 17.930 3.423 -36.047 1.00 95.50 93 LEU A C 1
ATOM 759 O O . LEU A 1 93 ? 18.174 3.794 -37.198 1.00 95.50 93 LEU A O 1
ATOM 763 N N . ALA A 1 94 ? 18.674 3.804 -35.005 1.00 95.12 94 ALA A N 1
ATOM 764 C CA . ALA A 1 94 ? 19.849 4.661 -35.148 1.00 95.12 94 ALA A CA 1
ATOM 765 C C . ALA A 1 94 ? 20.946 3.986 -35.990 1.00 95.12 94 ALA A C 1
ATOM 767 O O . ALA A 1 94 ? 21.444 4.601 -36.935 1.00 95.12 94 ALA A O 1
ATOM 768 N N . LYS A 1 95 ? 21.249 2.705 -35.728 1.00 94.50 95 LYS A N 1
ATOM 769 C CA . LYS A 1 95 ? 22.211 1.918 -36.523 1.00 94.50 95 LYS A CA 1
ATOM 770 C C . LYS A 1 95 ? 21.806 1.836 -37.996 1.00 94.50 95 LYS A C 1
ATOM 772 O O . LYS A 1 95 ? 22.638 2.043 -38.877 1.00 94.50 95 LYS A O 1
ATOM 777 N N . LYS A 1 96 ? 20.522 1.577 -38.277 1.00 92.88 96 LYS A N 1
ATOM 778 C CA . LYS A 1 96 ? 19.998 1.508 -39.651 1.00 92.88 96 LYS A CA 1
ATOM 779 C C . LYS A 1 96 ? 20.080 2.859 -40.365 1.00 92.88 96 LYS A C 1
ATOM 781 O O . LYS A 1 96 ? 20.418 2.918 -41.544 1.00 92.88 96 LYS A O 1
ATOM 786 N N . LYS A 1 97 ? 19.796 3.958 -39.662 1.00 92.44 97 LYS A N 1
ATOM 787 C CA . LYS A 1 97 ? 19.952 5.313 -40.210 1.00 92.44 97 LYS A CA 1
ATOM 788 C C . LYS A 1 97 ? 21.416 5.615 -40.541 1.00 92.44 97 LYS A C 1
ATOM 790 O O . LYS A 1 97 ? 21.699 6.202 -41.584 1.00 92.44 97 LYS A O 1
ATOM 795 N N . GLU A 1 98 ? 22.340 5.192 -39.686 1.00 90.94 98 GLU A N 1
ATOM 796 C CA . GLU A 1 98 ? 23.775 5.364 -39.905 1.00 90.94 98 GLU A CA 1
ATOM 797 C C . GLU A 1 98 ? 24.281 4.546 -41.107 1.00 90.94 98 GLU A C 1
ATOM 799 O O . GLU A 1 98 ? 25.014 5.077 -41.942 1.00 90.94 98 GLU A O 1
ATOM 804 N N . SER A 1 99 ? 23.858 3.285 -41.253 1.00 86.69 99 SER A N 1
ATOM 805 C CA . SER A 1 99 ? 24.248 2.441 -42.394 1.00 86.69 99 SER A CA 1
ATOM 806 C C . SER A 1 99 ? 23.687 2.946 -43.729 1.00 86.69 99 SER A C 1
ATOM 808 O O . SER A 1 99 ? 24.403 2.955 -44.735 1.00 86.69 99 SER A O 1
ATOM 810 N N . LEU A 1 100 ? 22.445 3.444 -43.736 1.00 88.50 100 LEU A N 1
ATOM 811 C CA . LEU A 1 100 ? 21.847 4.115 -44.894 1.00 88.50 100 LEU A CA 1
ATOM 812 C C . LEU A 1 100 ? 22.623 5.385 -45.263 1.00 88.50 100 LEU A C 1
ATOM 814 O O . LEU A 1 100 ? 22.970 5.568 -46.425 1.00 88.50 100 LEU A O 1
ATOM 818 N N . SER A 1 101 ? 22.966 6.222 -44.279 1.00 87.62 101 SER A N 1
ATOM 819 C CA . SER A 1 101 ? 23.764 7.439 -44.494 1.00 87.62 101 SER A CA 1
ATOM 820 C C . SER A 1 101 ? 25.133 7.137 -45.119 1.00 87.62 101 SER A C 1
ATOM 822 O O . SER A 1 101 ? 25.525 7.764 -46.107 1.00 87.62 101 SER A O 1
ATOM 824 N N . LYS A 1 102 ? 25.838 6.116 -44.608 1.00 87.31 102 LYS A N 1
ATOM 825 C CA . LYS A 1 102 ? 27.120 5.646 -45.164 1.00 87.31 102 LYS A CA 1
ATOM 826 C C . LYS A 1 102 ? 26.977 5.174 -46.613 1.00 87.31 102 LYS A C 1
ATOM 828 O O . LYS A 1 102 ? 27.794 5.544 -47.456 1.00 87.31 102 LYS A O 1
ATOM 833 N N . SER A 1 103 ? 25.923 4.414 -46.911 1.00 85.44 103 SER A N 1
ATOM 834 C CA . SER A 1 103 ? 25.643 3.910 -48.262 1.00 85.44 103 SER A CA 1
ATOM 835 C C . SER A 1 103 ? 25.363 5.052 -49.246 1.00 85.44 103 SER A C 1
ATOM 837 O O . SER A 1 103 ? 25.950 5.093 -50.326 1.00 85.44 103 SER A O 1
ATOM 839 N N . THR A 1 104 ? 24.550 6.037 -48.851 1.00 84.62 104 THR A N 1
ATOM 840 C CA . THR A 1 104 ? 24.271 7.232 -49.665 1.00 84.62 104 THR A CA 1
ATOM 841 C C . THR A 1 104 ? 25.536 8.056 -49.912 1.00 84.62 104 THR A C 1
ATOM 843 O O . THR A 1 104 ? 25.788 8.473 -51.040 1.00 84.62 104 THR A O 1
ATOM 846 N N . SER A 1 105 ? 26.372 8.255 -48.887 1.00 83.56 105 SER A N 1
ATOM 847 C CA . SER A 1 105 ? 27.657 8.957 -49.024 1.00 83.56 105 SER A CA 1
ATOM 848 C C . SER A 1 105 ? 28.598 8.251 -50.009 1.00 83.56 105 SER A C 1
ATOM 850 O O . SER A 1 105 ? 29.224 8.905 -50.842 1.00 83.56 105 SER A O 1
ATOM 852 N N . CYS A 1 106 ? 28.669 6.916 -49.957 1.00 80.06 106 CYS A N 1
ATOM 853 C CA . CYS A 1 106 ? 29.472 6.108 -50.875 1.00 80.06 106 CYS A CA 1
ATOM 854 C C . CYS A 1 106 ? 28.994 6.242 -52.334 1.00 80.06 106 CYS A C 1
ATOM 856 O O . CYS A 1 106 ? 29.805 6.504 -53.222 1.00 80.06 106 CYS A O 1
ATOM 858 N N . LEU A 1 107 ? 27.679 6.163 -52.568 1.00 81.44 107 LEU A N 1
ATOM 859 C CA . LEU A 1 107 ? 27.082 6.323 -53.900 1.00 81.44 107 LEU A CA 1
ATOM 860 C C . LEU A 1 107 ? 27.322 7.720 -54.494 1.00 81.44 107 LEU A C 1
ATOM 862 O O . LEU A 1 107 ? 27.641 7.839 -55.676 1.00 81.44 107 LEU A O 1
ATOM 866 N N . LEU A 1 108 ? 27.211 8.778 -53.683 1.00 82.88 108 LEU A N 1
ATOM 867 C CA . LEU A 1 108 ? 27.484 10.150 -54.128 1.00 82.88 108 LEU A CA 1
ATOM 868 C C . LEU A 1 108 ? 28.951 10.342 -54.539 1.00 82.88 108 LEU A C 1
ATOM 870 O O . LEU A 1 108 ? 29.217 10.973 -55.560 1.00 82.88 108 LEU A O 1
ATOM 874 N N . LYS A 1 109 ? 29.897 9.762 -53.788 1.00 82.75 109 LYS A N 1
ATOM 875 C CA . LYS A 1 109 ? 31.330 9.804 -54.129 1.00 82.75 109 LYS A CA 1
ATOM 876 C C . LYS A 1 109 ? 31.631 9.082 -55.442 1.00 82.75 109 LYS A C 1
ATOM 878 O O . LYS A 1 109 ? 32.376 9.611 -56.259 1.00 82.75 109 LYS A O 1
ATOM 883 N N . LEU A 1 110 ? 31.024 7.914 -55.664 1.00 78.00 110 LEU A N 1
ATOM 884 C CA . LEU A 1 110 ? 31.195 7.154 -56.906 1.00 78.00 110 LEU A CA 1
ATOM 885 C C . LEU A 1 110 ? 30.671 7.930 -58.125 1.00 78.00 110 LEU A C 1
ATOM 887 O O . LEU A 1 110 ? 31.308 7.935 -59.173 1.00 78.00 110 LEU A O 1
ATOM 891 N N . ARG A 1 111 ? 29.541 8.635 -57.978 1.00 74.81 111 ARG A N 1
ATOM 892 C CA . ARG A 1 111 ? 28.937 9.431 -59.058 1.00 74.81 111 ARG A CA 1
ATOM 893 C C . ARG A 1 111 ? 29.741 10.692 -59.404 1.00 74.81 111 ARG A C 1
ATOM 895 O O . ARG A 1 111 ? 29.754 11.087 -60.562 1.00 74.81 111 ARG A O 1
ATOM 902 N N . ALA A 1 112 ? 30.416 11.304 -58.429 1.00 73.69 112 ALA A N 1
ATOM 903 C CA . ALA A 1 112 ? 31.261 12.483 -58.643 1.00 73.69 112 ALA A CA 1
ATOM 904 C C . ALA A 1 112 ? 32.609 12.163 -59.323 1.00 73.69 112 ALA A C 1
ATOM 906 O O . ALA A 1 112 ? 33.191 13.040 -59.950 1.00 73.69 112 ALA A O 1
ATOM 907 N N . GLY A 1 113 ? 33.095 10.920 -59.228 1.00 65.25 113 GLY A N 1
ATOM 908 C CA . GLY A 1 113 ? 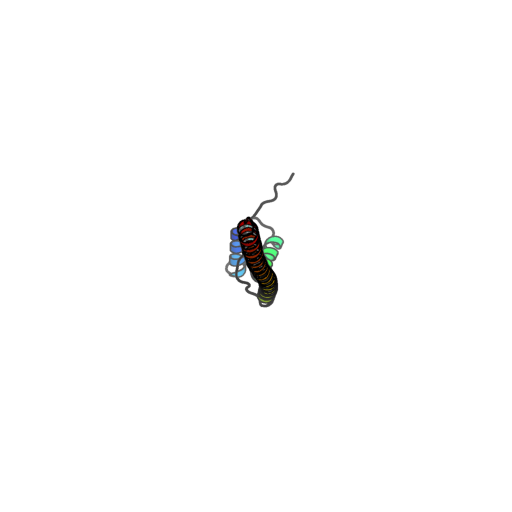34.342 10.473 -59.865 1.00 65.25 113 GLY A CA 1
ATOM 909 C C . GLY A 1 113 ? 34.202 9.983 -61.313 1.00 65.25 113 GLY A C 1
ATOM 910 O O . GLY A 1 113 ? 35.190 9.545 -61.889 1.00 65.25 113 GLY A O 1
ATOM 911 N N . GLY A 1 114 ? 32.992 10.011 -61.887 1.00 57.06 114 GLY A N 1
ATOM 912 C CA . GLY A 1 114 ? 32.687 9.462 -63.216 1.00 57.06 114 GLY A CA 1
ATOM 913 C C . GLY A 1 114 ? 32.635 10.474 -64.367 1.00 57.06 114 GLY A C 1
ATOM 914 O O . GLY A 1 114 ? 32.188 10.106 -65.447 1.00 57.06 114 GLY A O 1
ATOM 915 N N . ALA A 1 115 ? 33.034 11.730 -64.155 1.00 51.69 115 ALA A N 1
ATOM 916 C CA . ALA A 1 115 ? 33.114 12.733 -65.217 1.00 51.69 115 ALA A CA 1
ATOM 917 C C . ALA A 1 115 ? 34.567 12.869 -65.696 1.00 51.69 115 ALA A C 1
ATOM 919 O O . ALA A 1 115 ? 35.317 13.676 -65.153 1.00 51.69 115 ALA A O 1
ATOM 920 N N . ASN A 1 116 ? 34.938 12.057 -66.684 1.00 49.28 116 ASN A N 1
ATOM 921 C CA . ASN A 1 116 ? 36.061 12.285 -67.596 1.00 49.28 116 ASN A CA 1
ATOM 922 C C . ASN A 1 116 ? 35.563 12.048 -69.020 1.00 49.28 116 ASN A C 1
ATOM 924 O O . ASN A 1 116 ? 34.829 11.049 -69.207 1.00 49.28 116 ASN A O 1
#